Protein AF-A0A976P0I5-F1 (afdb_monomer_lite)

Structure (mmCIF, N/CA/C/O backbone):
data_AF-A0A976P0I5-F1
#
_entry.id   AF-A0A976P0I5-F1
#
loop_
_atom_site.group_PDB
_atom_site.id
_atom_site.type_symbol
_atom_site.label_atom_id
_atom_site.label_alt_id
_atom_site.label_comp_id
_atom_site.label_asym_id
_atom_site.label_entity_id
_atom_site.label_seq_id
_atom_site.pdbx_PDB_ins_code
_atom_site.Cartn_x
_atom_site.Cartn_y
_atom_site.Cartn_z
_atom_site.occupancy
_atom_site.B_iso_or_equiv
_atom_site.auth_seq_id
_atom_site.auth_comp_id
_atom_site.auth_asym_id
_atom_site.auth_atom_id
_atom_site.pdbx_PDB_model_num
ATOM 1 N N . MET A 1 1 ? -23.428 52.689 11.444 1.00 40.50 1 MET A N 1
ATOM 2 C CA . MET A 1 1 ? -22.590 51.811 10.600 1.00 40.50 1 MET A CA 1
ATOM 3 C C . MET A 1 1 ? -22.017 50.735 11.510 1.00 40.50 1 MET A C 1
ATOM 5 O O . MET A 1 1 ? -21.587 51.064 12.605 1.00 40.50 1 MET A O 1
ATOM 9 N N . ILE A 1 2 ? -22.209 49.474 11.140 1.00 39.31 2 ILE A N 1
ATOM 10 C CA . ILE A 1 2 ? -22.317 48.305 12.027 1.00 39.31 2 ILE A CA 1
ATOM 11 C C . ILE A 1 2 ? -20.942 47.824 12.528 1.00 39.31 2 ILE A C 1
ATOM 13 O O . ILE A 1 2 ? -20.033 47.635 11.726 1.00 39.31 2 ILE A O 1
ATOM 17 N N . MET A 1 3 ? -20.813 47.585 13.840 1.00 41.81 3 MET A N 1
ATOM 18 C CA . MET A 1 3 ? -19.738 46.783 14.441 1.00 41.81 3 MET A CA 1
ATOM 19 C C . MET A 1 3 ? -20.034 45.301 14.176 1.00 41.81 3 MET A C 1
ATOM 21 O O . MET A 1 3 ? -20.970 44.745 14.745 1.00 41.81 3 MET A O 1
ATOM 25 N N . GLY A 1 4 ? -19.270 44.668 13.287 1.00 40.22 4 GLY A N 1
ATOM 26 C CA . GLY A 1 4 ? -19.358 43.231 13.029 1.00 40.22 4 GLY A CA 1
ATOM 27 C C . GLY A 1 4 ? -18.506 42.447 14.023 1.00 40.22 4 GLY A C 1
ATOM 28 O O . GLY A 1 4 ? -17.285 42.423 13.900 1.00 40.22 4 GLY A O 1
ATOM 29 N N . ALA A 1 5 ? -19.140 41.805 15.004 1.00 48.41 5 ALA A N 1
ATOM 30 C CA . ALA A 1 5 ? -18.500 40.795 15.839 1.00 48.41 5 ALA A CA 1
ATOM 31 C C . ALA A 1 5 ? -18.501 39.457 15.082 1.00 48.41 5 ALA A C 1
ATOM 33 O O . ALA A 1 5 ? -19.548 38.839 14.898 1.00 48.41 5 ALA A O 1
ATOM 34 N N . GLY A 1 6 ? -17.334 39.028 14.601 1.00 44.00 6 GLY A N 1
ATOM 35 C CA . GLY A 1 6 ? -17.155 37.706 14.005 1.00 44.00 6 GLY A CA 1
ATOM 36 C C . GLY A 1 6 ? -17.070 36.640 15.095 1.00 44.00 6 GLY A C 1
ATOM 37 O O . GLY A 1 6 ? -16.082 36.577 15.822 1.00 44.00 6 GLY A O 1
ATOM 38 N N . LEU A 1 7 ? -18.101 35.804 15.215 1.00 46.16 7 LEU A N 1
ATOM 39 C CA . LEU A 1 7 ? -18.078 34.607 16.053 1.00 46.16 7 LEU A CA 1
ATOM 40 C C . LEU A 1 7 ? -17.261 33.519 15.336 1.00 46.16 7 LEU A C 1
ATOM 42 O O . LEU A 1 7 ? -17.749 32.877 14.408 1.00 46.16 7 LEU A O 1
ATOM 46 N N . LEU A 1 8 ? -16.010 33.321 15.755 1.00 44.91 8 LEU A N 1
ATOM 47 C CA . LEU A 1 8 ? -15.197 32.173 15.350 1.00 44.91 8 LEU A CA 1
ATOM 48 C C . LEU A 1 8 ? -15.697 30.921 16.088 1.00 44.91 8 LEU A C 1
ATOM 50 O O . LEU A 1 8 ? -15.415 30.726 17.269 1.00 44.91 8 LEU A O 1
ATOM 54 N N . LEU A 1 9 ? -16.439 30.064 15.386 1.00 46.28 9 LEU A N 1
ATOM 55 C CA . LEU A 1 9 ? -16.745 28.706 15.836 1.00 46.28 9 LEU A CA 1
ATOM 56 C C . LEU A 1 9 ? -15.497 27.829 15.654 1.00 46.28 9 LEU A C 1
ATOM 58 O O . LEU A 1 9 ? -15.303 27.208 14.614 1.00 46.28 9 LEU A O 1
ATOM 62 N N . VAL A 1 10 ? -14.636 27.786 16.672 1.00 54.00 10 VAL A N 1
ATOM 63 C CA . VAL A 1 10 ? -13.591 26.759 16.790 1.00 54.00 10 VAL A CA 1
ATOM 64 C C . VAL A 1 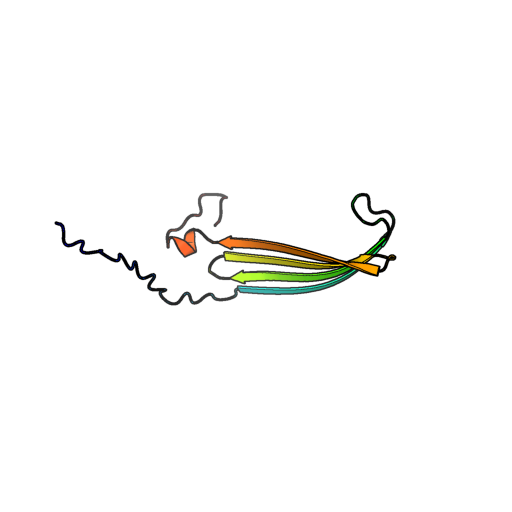10 ? -14.242 25.516 17.393 1.00 54.00 10 VAL A C 1
ATOM 66 O O . VAL A 1 10 ? -14.290 25.341 18.608 1.00 54.00 10 VAL A O 1
ATOM 69 N N . SER A 1 11 ? -14.794 24.651 16.546 1.00 56.47 11 SER A N 1
ATOM 70 C CA . SER A 1 11 ? -15.152 23.288 16.941 1.00 56.47 11 SER A CA 1
ATOM 71 C C . SER A 1 11 ? -13.861 22.498 17.159 1.00 56.47 11 SER A C 1
ATOM 73 O O . SER A 1 11 ? -13.229 22.031 16.212 1.00 56.47 11 SER A O 1
ATOM 75 N N . GLY A 1 12 ? -13.436 22.413 18.420 1.00 54.50 12 GLY A N 1
ATOM 76 C CA . GLY A 1 12 ? -12.295 21.613 18.840 1.00 54.50 12 GLY A CA 1
ATOM 77 C C . GLY A 1 12 ? -12.589 20.127 18.661 1.00 54.50 12 GLY A C 1
ATOM 78 O O . GLY A 1 12 ? -13.401 19.562 19.388 1.00 54.50 12 GLY A O 1
ATOM 79 N N . PHE A 1 13 ? -11.900 19.481 17.723 1.00 56.19 13 PHE A N 1
ATOM 80 C CA . PHE A 1 13 ? -11.739 18.032 17.749 1.00 56.19 13 PHE A CA 1
ATOM 81 C C . PHE A 1 13 ? -10.817 17.689 18.923 1.00 56.19 13 PHE A C 1
ATOM 83 O O . PHE A 1 13 ? -9.596 17.632 18.783 1.00 56.19 13 PHE A O 1
ATOM 90 N N . THR A 1 14 ? -11.388 17.494 20.111 1.00 53.25 14 THR A N 1
ATOM 91 C CA . THR A 1 14 ? -10.685 16.802 21.190 1.00 53.25 14 THR A CA 1
ATOM 92 C C . THR A 1 14 ? -10.512 15.353 20.745 1.00 53.25 14 THR A C 1
ATOM 94 O O . THR A 1 14 ? -11.434 14.549 20.866 1.00 53.25 14 THR A O 1
ATOM 97 N N . SER A 1 15 ? -9.356 15.029 20.163 1.00 53.66 15 SER A N 1
ATOM 98 C CA . SER A 1 15 ? -8.976 13.644 19.898 1.00 53.66 15 SER A CA 1
ATOM 99 C C . SER A 1 15 ? -8.725 12.971 21.245 1.00 53.66 15 SER A C 1
ATOM 101 O O . SER A 1 15 ? -7.652 13.068 21.836 1.00 53.66 15 SER A O 1
ATOM 103 N N . THR A 1 16 ? -9.749 12.317 21.793 1.00 55.16 16 THR A N 1
ATOM 104 C CA . THR A 1 16 ? -9.533 11.318 22.842 1.00 55.16 16 THR A CA 1
ATOM 105 C C . THR A 1 16 ? -8.592 10.285 22.240 1.00 55.16 16 THR A C 1
ATOM 107 O O . THR A 1 16 ? -8.943 9.694 21.220 1.00 55.16 16 THR A O 1
ATOM 110 N N . GLY A 1 17 ? -7.380 10.159 22.788 1.00 53.66 17 GLY A N 1
ATOM 111 C CA . GLY A 1 17 ? -6.289 9.392 22.191 1.00 53.66 17 GLY A CA 1
ATOM 112 C C . GLY A 1 17 ? -6.759 8.030 21.693 1.00 53.66 17 GLY A C 1
ATOM 113 O O . GLY A 1 17 ? -7.035 7.137 22.490 1.00 53.66 17 GLY A O 1
ATOM 114 N N . ALA A 1 18 ? -6.868 7.890 20.371 1.00 55.88 18 ALA A N 1
ATOM 115 C CA . ALA A 1 18 ? -7.124 6.615 19.734 1.00 55.88 18 ALA A CA 1
ATOM 116 C C . ALA A 1 18 ? -5.886 5.751 19.976 1.00 55.88 18 ALA A C 1
ATOM 118 O O . ALA A 1 18 ? -4.858 5.920 19.320 1.00 55.88 18 ALA A O 1
ATOM 119 N N . GLN A 1 19 ? -5.962 4.858 20.961 1.00 64.38 19 GLN A N 1
ATOM 120 C CA . GLN A 1 19 ? -5.052 3.724 21.069 1.00 64.38 19 GLN A CA 1
ATOM 121 C C . GLN A 1 19 ? -5.369 2.797 19.890 1.00 64.38 19 GLN A C 1
ATOM 123 O O . GLN A 1 19 ? -6.189 1.886 19.970 1.00 64.38 19 GLN A O 1
ATOM 128 N N . ALA A 1 20 ? -4.777 3.130 18.747 1.00 73.00 20 ALA A N 1
ATOM 129 C CA . ALA A 1 20 ? -4.831 2.362 17.521 1.00 73.00 20 ALA A CA 1
ATOM 130 C C . ALA A 1 20 ? -3.901 1.155 17.660 1.00 73.00 20 ALA A C 1
ATOM 132 O O . ALA A 1 20 ? -2.743 1.201 17.246 1.00 73.00 20 ALA A O 1
ATOM 133 N N . GLU A 1 21 ? -4.384 0.097 18.301 1.00 89.81 21 GLU A N 1
ATOM 134 C CA . GLU A 1 21 ? -3.635 -1.150 18.371 1.00 89.81 21 GLU A CA 1
ATOM 135 C C . GLU A 1 21 ? -3.560 -1.765 16.970 1.00 89.81 21 GLU A C 1
ATOM 137 O O . GLU A 1 21 ? -4.579 -1.983 16.309 1.00 89.81 21 GLU A O 1
ATOM 142 N N . MET A 1 22 ? -2.334 -2.015 16.514 1.00 93.75 22 MET A N 1
ATOM 143 C CA . MET A 1 22 ? -2.065 -2.719 15.268 1.00 93.75 22 MET A CA 1
ATOM 144 C C . MET A 1 22 ? -2.215 -4.218 15.521 1.00 93.75 22 MET A C 1
ATOM 146 O O . MET A 1 22 ? -1.456 -4.801 16.290 1.00 93.75 22 MET A O 1
ATOM 150 N N . VAL A 1 23 ? -3.188 -4.836 14.859 1.00 96.31 23 VAL A N 1
ATOM 151 C CA . VAL A 1 23 ? -3.486 -6.267 14.991 1.00 96.31 23 VAL A CA 1
ATOM 152 C C . VAL A 1 23 ? -2.479 -7.089 14.192 1.00 96.31 23 VAL A C 1
ATOM 154 O O . VAL A 1 23 ? -1.959 -8.093 14.672 1.00 96.31 23 VAL A O 1
ATOM 157 N N . TRP A 1 24 ? -2.195 -6.662 12.961 1.00 97.81 24 TRP A N 1
ATOM 158 C CA . TRP A 1 24 ? -1.168 -7.257 12.112 1.00 97.81 24 TRP A CA 1
ATOM 159 C C . TRP A 1 24 ? -0.693 -6.259 11.055 1.00 97.81 24 TRP A C 1
ATOM 161 O O . TRP A 1 24 ? -1.389 -5.301 10.713 1.00 97.81 24 TRP A O 1
ATOM 171 N N . SER A 1 25 ? 0.497 -6.510 10.516 1.00 98.00 25 SER A N 1
ATOM 172 C CA . SER A 1 25 ? 1.072 -5.787 9.384 1.00 98.00 25 SER A CA 1
ATOM 173 C C . SER A 1 25 ? 1.901 -6.749 8.537 1.00 98.00 25 SER A C 1
ATOM 175 O O . SER A 1 25 ? 2.504 -7.691 9.054 1.00 98.00 25 SER A O 1
ATOM 177 N N . THR A 1 26 ? 1.905 -6.518 7.230 1.00 98.50 26 THR A N 1
ATOM 178 C CA . THR A 1 26 ? 2.761 -7.197 6.264 1.00 98.50 26 THR A CA 1
ATOM 179 C C . THR A 1 26 ? 3.340 -6.180 5.289 1.00 98.50 26 THR A C 1
ATOM 181 O O . THR A 1 26 ? 2.700 -5.181 4.950 1.00 98.50 26 THR A O 1
ATOM 184 N N . PHE A 1 27 ? 4.557 -6.451 4.836 1.00 98.44 27 PHE A N 1
ATOM 185 C CA . PHE A 1 27 ? 5.282 -5.649 3.865 1.00 98.44 27 PHE A CA 1
ATOM 186 C C . PHE A 1 27 ? 5.860 -6.568 2.790 1.00 98.44 27 PHE A C 1
ATOM 188 O O . PHE A 1 27 ? 6.413 -7.624 3.105 1.00 98.44 27 PHE A O 1
ATOM 195 N N . SER A 1 28 ? 5.746 -6.152 1.533 1.00 98.56 28 SER A N 1
ATOM 196 C CA . SER A 1 28 ? 6.241 -6.877 0.366 1.00 98.56 28 SER A CA 1
ATOM 197 C C . SER A 1 28 ? 7.084 -5.951 -0.504 1.00 98.56 28 SER A C 1
ATOM 199 O O . SER A 1 28 ? 6.771 -4.772 -0.670 1.00 98.56 28 SER A O 1
ATOM 201 N N . LEU A 1 29 ? 8.157 -6.508 -1.061 1.00 98.62 29 LEU A N 1
ATOM 202 C CA . LEU A 1 29 ? 8.954 -5.893 -2.113 1.00 98.62 29 LEU A CA 1
ATOM 203 C C . LEU A 1 29 ? 9.034 -6.891 -3.264 1.00 98.62 29 LEU A C 1
ATOM 205 O O . LEU A 1 29 ? 9.524 -8.008 -3.078 1.00 98.62 29 LEU A O 1
ATOM 209 N N . SER A 1 30 ? 8.583 -6.490 -4.446 1.00 98.62 30 SER A N 1
ATOM 210 C CA . SER A 1 30 ? 8.604 -7.334 -5.636 1.00 98.62 30 SER A CA 1
ATOM 211 C C . SER A 1 30 ? 9.262 -6.621 -6.814 1.00 98.62 30 SER A C 1
ATOM 213 O O . SER A 1 30 ? 9.286 -5.394 -6.903 1.00 98.62 30 SER A O 1
ATOM 215 N N . TYR A 1 31 ? 9.852 -7.413 -7.707 1.00 98.12 31 TYR A N 1
ATOM 216 C CA . TYR A 1 31 ? 10.422 -6.937 -8.958 1.00 98.12 31 TYR A CA 1
ATOM 217 C C . TYR A 1 31 ? 9.912 -7.805 -10.100 1.00 98.12 31 TYR A C 1
ATOM 219 O O . TYR A 1 31 ? 10.032 -9.032 -10.059 1.00 98.12 31 TYR A O 1
ATOM 227 N N . LEU A 1 32 ? 9.376 -7.162 -11.129 1.00 96.75 32 LEU A N 1
ATOM 228 C CA . LEU A 1 32 ? 8.825 -7.809 -12.305 1.00 96.75 32 LEU A CA 1
ATOM 229 C C . LEU A 1 32 ? 9.464 -7.222 -13.562 1.00 96.75 32 LEU A C 1
ATOM 231 O O . LEU A 1 32 ? 9.608 -6.011 -13.697 1.00 96.75 32 LEU A O 1
ATOM 235 N N . ARG A 1 33 ? 9.820 -8.083 -14.512 1.00 95.56 33 ARG A N 1
ATOM 236 C CA . ARG A 1 33 ? 10.165 -7.695 -15.879 1.00 95.56 33 ARG A CA 1
ATOM 237 C C . ARG A 1 33 ? 9.246 -8.456 -16.819 1.00 95.56 33 ARG A C 1
ATOM 239 O O . ARG A 1 33 ? 9.161 -9.676 -16.707 1.00 95.56 33 ARG A O 1
ATOM 246 N N . GLY A 1 34 ? 8.568 -7.742 -17.706 1.00 93.81 34 GLY A N 1
ATOM 247 C CA . GLY A 1 34 ? 7.654 -8.349 -18.667 1.00 93.81 34 GLY A CA 1
ATOM 248 C C . GLY A 1 34 ? 7.640 -7.603 -19.991 1.00 93.81 34 GLY A C 1
ATOM 249 O O . GLY A 1 34 ? 8.047 -6.443 -20.049 1.00 93.81 34 GLY A O 1
ATOM 250 N N . ASP A 1 35 ? 7.119 -8.292 -21.000 1.00 94.25 35 ASP A N 1
ATOM 251 C CA . ASP A 1 35 ? 6.972 -7.843 -22.384 1.00 94.25 35 ASP A CA 1
ATOM 252 C C . ASP A 1 35 ? 5.522 -8.097 -22.850 1.00 94.25 35 ASP A C 1
ATOM 254 O O . ASP A 1 35 ? 4.797 -8.869 -22.212 1.00 94.25 35 ASP A O 1
ATOM 258 N N . HIS A 1 36 ? 5.117 -7.523 -23.987 1.00 93.56 36 HIS A N 1
ATOM 259 C CA . HIS A 1 36 ? 3.783 -7.668 -24.591 1.00 93.56 36 HIS A CA 1
ATOM 260 C C . HIS A 1 36 ? 2.625 -7.145 -23.725 1.00 93.56 36 HIS A C 1
ATOM 262 O O . HIS A 1 36 ? 1.548 -7.751 -23.648 1.00 93.56 36 HIS A O 1
ATOM 268 N N . TYR A 1 37 ? 2.820 -6.015 -23.044 1.00 89.69 37 TYR A N 1
ATOM 269 C CA . TYR A 1 37 ? 1.734 -5.392 -22.293 1.00 89.69 37 TYR A CA 1
ATOM 270 C C . TYR A 1 37 ? 0.661 -4.792 -23.207 1.00 89.69 37 TYR A C 1
ATOM 272 O O . TYR A 1 37 ? 0.943 -4.011 -24.106 1.00 89.69 37 TYR A O 1
ATOM 280 N N . GLN A 1 38 ? -0.608 -5.075 -22.904 1.00 91.12 38 GLN A N 1
ATOM 281 C CA . GLN A 1 38 ? -1.742 -4.570 -23.693 1.00 91.12 38 GLN A CA 1
ATOM 282 C C . GLN A 1 38 ? -1.983 -3.060 -23.537 1.00 91.12 38 GLN A C 1
ATOM 284 O O . GLN A 1 38 ? -2.645 -2.450 -24.373 1.00 91.12 38 GLN A O 1
ATOM 289 N N . VAL A 1 39 ? -1.495 -2.460 -22.447 1.00 88.44 39 VAL A N 1
ATOM 290 C CA . VAL A 1 39 ? -1.697 -1.044 -22.121 1.00 88.44 39 VAL A CA 1
ATOM 291 C C . VAL A 1 39 ? -0.402 -0.453 -21.577 1.00 88.44 39 VAL A C 1
ATOM 293 O O . VAL A 1 39 ? 0.193 -1.003 -20.645 1.00 88.44 39 VAL A O 1
ATOM 296 N N . GLY A 1 40 ? -0.019 0.711 -22.103 1.00 85.31 40 GLY A N 1
ATOM 297 C CA . GLY A 1 40 ? 1.218 1.400 -21.747 1.00 85.31 40 GLY A CA 1
ATOM 298 C C . GLY A 1 40 ? 2.394 0.934 -22.600 1.00 85.31 40 GLY A C 1
ATOM 299 O O . GLY A 1 40 ? 2.221 0.630 -23.777 1.00 85.31 40 GLY A O 1
ATOM 300 N N . ASP A 1 41 ? 3.580 0.916 -21.999 1.00 88.19 41 ASP A N 1
ATOM 301 C CA . ASP A 1 41 ? 4.814 0.544 -22.689 1.00 88.19 41 ASP A CA 1
ATOM 302 C C . ASP A 1 41 ? 4.887 -0.989 -22.830 1.00 88.19 41 ASP A C 1
ATOM 304 O O . ASP A 1 41 ? 4.599 -1.713 -21.872 1.00 88.19 41 ASP A O 1
ATOM 308 N N . ASP A 1 42 ? 5.244 -1.475 -24.027 1.00 90.19 42 ASP A N 1
ATOM 309 C CA . ASP A 1 42 ? 5.193 -2.902 -24.395 1.00 90.19 42 ASP A CA 1
ATOM 310 C C . ASP A 1 42 ? 6.105 -3.782 -23.529 1.00 90.19 42 ASP A C 1
ATOM 312 O O . ASP A 1 42 ? 5.711 -4.878 -23.141 1.00 90.19 42 ASP A O 1
ATOM 316 N N . SER A 1 43 ? 7.280 -3.263 -23.167 1.00 93.50 43 SER A N 1
ATOM 317 C CA . SER A 1 43 ? 8.231 -3.847 -22.218 1.00 93.50 43 SER A CA 1
ATOM 318 C C . SER A 1 43 ? 8.436 -2.889 -21.051 1.00 93.50 43 SER A C 1
ATOM 320 O O . SER A 1 43 ? 8.618 -1.680 -21.237 1.00 93.50 43 SER A O 1
ATOM 322 N N . ARG A 1 44 ? 8.413 -3.426 -19.829 1.00 95.19 44 ARG A N 1
ATOM 323 C CA . ARG A 1 44 ? 8.687 -2.655 -18.608 1.00 95.19 44 ARG A CA 1
ATOM 324 C C . ARG A 1 44 ? 9.225 -3.523 -17.487 1.00 95.19 44 ARG A C 1
ATOM 326 O O . ARG A 1 44 ? 8.903 -4.705 -17.336 1.00 95.19 44 ARG A O 1
ATOM 333 N N . ARG A 1 45 ? 10.018 -2.865 -16.652 1.00 97.12 45 ARG A N 1
ATOM 334 C CA . ARG A 1 45 ? 10.465 -3.333 -15.345 1.00 97.12 45 ARG A CA 1
ATOM 335 C C . ARG A 1 45 ? 9.660 -2.597 -14.285 1.00 97.12 45 ARG A C 1
ATOM 337 O O . ARG A 1 45 ? 9.492 -1.387 -14.394 1.00 97.12 45 ARG A O 1
ATOM 344 N N . VAL A 1 46 ? 9.166 -3.308 -13.284 1.00 97.62 46 VAL A N 1
ATOM 345 C CA . VAL A 1 46 ? 8.357 -2.750 -12.202 1.00 97.62 46 VAL A CA 1
ATOM 346 C C . VAL A 1 46 ? 8.971 -3.183 -10.883 1.00 97.62 46 VAL A C 1
ATOM 348 O O . VAL A 1 46 ?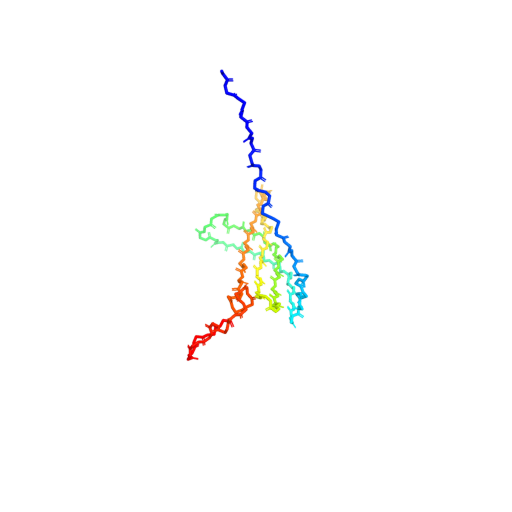 9.154 -4.374 -10.650 1.00 97.62 46 VAL A O 1
ATOM 351 N N . LEU A 1 47 ? 9.324 -2.215 -10.045 1.00 98.56 47 LEU A N 1
ATOM 352 C CA . LEU A 1 47 ? 9.653 -2.436 -8.643 1.00 98.56 47 LEU A CA 1
ATOM 353 C C . LEU A 1 47 ? 8.446 -2.001 -7.816 1.00 98.56 47 LEU A C 1
ATOM 355 O O . LEU A 1 47 ? 8.092 -0.824 -7.853 1.00 98.56 47 LEU A O 1
ATOM 359 N N . THR A 1 48 ? 7.848 -2.920 -7.070 1.00 98.75 48 THR A N 1
ATOM 360 C CA . THR A 1 48 ? 6.654 -2.641 -6.270 1.00 98.75 48 THR A CA 1
ATOM 361 C C . THR A 1 48 ? 6.971 -2.782 -4.792 1.00 98.75 48 THR A C 1
ATOM 363 O O . THR A 1 48 ? 7.528 -3.795 -4.366 1.00 98.75 48 THR A O 1
ATOM 366 N N . VAL A 1 49 ? 6.584 -1.786 -3.999 1.00 98.75 49 VAL A N 1
ATOM 367 C CA . VAL A 1 49 ? 6.437 -1.933 -2.545 1.00 98.75 49 VAL A CA 1
ATOM 368 C C . VAL A 1 49 ? 4.962 -1.994 -2.197 1.00 98.75 49 VAL A C 1
ATOM 370 O O . VAL A 1 49 ? 4.184 -1.159 -2.652 1.00 98.75 49 VAL A O 1
ATOM 373 N N . GLU A 1 50 ? 4.584 -2.956 -1.366 1.00 98.81 50 GLU A N 1
ATOM 374 C CA . GLU A 1 50 ? 3.210 -3.128 -0.899 1.00 98.81 50 GLU A CA 1
ATOM 375 C C . GLU A 1 50 ? 3.199 -3.220 0.621 1.00 98.81 50 GLU A C 1
ATOM 377 O O . GLU A 1 50 ? 4.088 -3.814 1.238 1.00 98.81 50 GLU A O 1
ATOM 382 N N . HIS A 1 51 ? 2.167 -2.659 1.235 1.00 98.62 51 HIS A N 1
ATOM 383 C CA . HIS A 1 51 ? 1.949 -2.779 2.666 1.00 98.62 51 HIS A CA 1
ATOM 384 C C . HIS A 1 51 ? 0.464 -2.953 2.954 1.00 98.62 51 HIS A C 1
ATOM 386 O O . HIS A 1 51 ? -0.379 -2.198 2.463 1.00 98.62 51 HIS A O 1
ATOM 392 N N . ALA A 1 52 ? 0.158 -3.926 3.805 1.00 98.62 52 ALA A N 1
ATOM 393 C CA . ALA A 1 52 ? -1.176 -4.137 4.335 1.00 98.62 52 ALA A CA 1
ATOM 394 C C 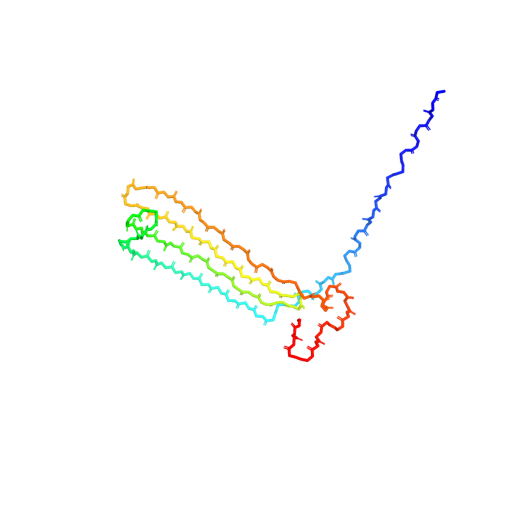. ALA A 1 52 ? -1.102 -4.200 5.857 1.00 98.62 52 ALA A C 1
ATOM 396 O O . ALA A 1 52 ? -0.196 -4.824 6.413 1.00 98.62 52 ALA A O 1
ATOM 397 N N . SER A 1 53 ? -2.057 -3.586 6.541 1.00 97.94 53 SER A N 1
ATOM 398 C CA . SER A 1 53 ? -2.172 -3.721 7.988 1.00 97.94 53 SER A CA 1
ATOM 399 C C . SER A 1 53 ? -3.604 -3.568 8.466 1.00 97.94 53 SER A C 1
ATOM 401 O O . SER A 1 53 ? -4.406 -2.852 7.869 1.00 97.94 53 SER A O 1
ATOM 403 N N . GLN A 1 54 ? -3.897 -4.238 9.575 1.00 97.31 54 GLN A N 1
ATOM 404 C CA . GLN A 1 54 ? -5.143 -4.117 10.315 1.00 97.31 54 GLN A CA 1
ATOM 405 C C . GLN A 1 54 ? -4.856 -3.480 11.663 1.00 97.31 54 GLN A C 1
ATOM 407 O O . GLN A 1 54 ? -3.897 -3.829 12.353 1.00 97.31 54 GLN A O 1
ATOM 412 N N . HIS A 1 55 ? -5.759 -2.608 12.065 1.00 95.56 55 HIS A N 1
ATOM 413 C CA . HIS A 1 55 ? -5.787 -1.952 13.355 1.00 95.56 55 HIS A CA 1
ATOM 414 C C . HIS A 1 55 ? -7.180 -2.097 13.967 1.00 95.56 55 HIS A C 1
ATOM 416 O O . HIS A 1 55 ? -8.135 -2.515 13.305 1.00 95.56 55 HIS A O 1
ATOM 422 N N . THR A 1 56 ? -7.322 -1.714 15.231 1.00 93.12 56 THR A N 1
ATOM 423 C CA . THR A 1 56 ? -8.625 -1.696 15.913 1.00 93.12 56 THR A CA 1
ATOM 424 C C . THR A 1 56 ? -9.637 -0.741 15.278 1.00 93.12 56 THR A C 1
ATOM 426 O O . THR A 1 56 ? -10.836 -0.962 15.402 1.00 93.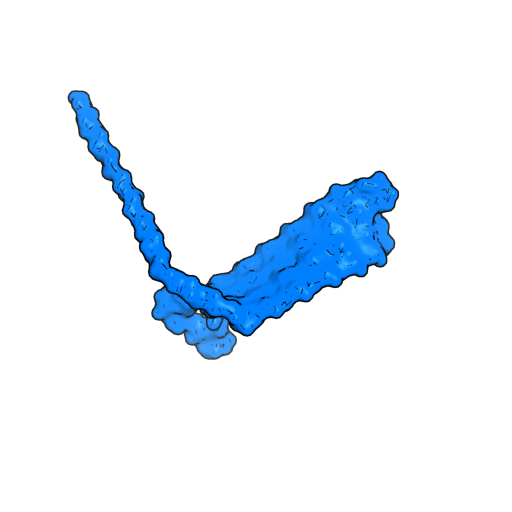12 56 THR A O 1
ATOM 429 N N . TRP A 1 57 ? -9.180 0.292 14.567 1.00 93.56 57 TRP A N 1
ATOM 430 C CA . TRP A 1 57 ? -10.039 1.277 13.901 1.00 93.56 57 TRP A CA 1
ATOM 431 C C . TRP A 1 57 ? -10.433 0.918 12.464 1.00 93.56 57 TRP A C 1
ATOM 433 O O . TRP A 1 57 ? -11.240 1.627 11.858 1.00 93.56 57 TRP A O 1
ATOM 443 N N . GLY A 1 58 ? -9.866 -0.147 11.901 1.00 95.44 58 GLY A N 1
ATOM 444 C CA . GLY A 1 58 ? -10.006 -0.494 10.491 1.00 95.44 58 GLY A CA 1
ATOM 445 C C . GLY A 1 58 ? -8.697 -1.011 9.910 1.00 95.44 58 GLY A C 1
ATOM 446 O O . GLY A 1 58 ? -7.833 -1.493 10.637 1.00 95.44 58 GLY A O 1
ATOM 447 N N . ASP A 1 59 ? -8.536 -0.921 8.600 1.00 97.25 59 ASP A N 1
ATOM 448 C CA . ASP A 1 59 ? -7.353 -1.428 7.910 1.00 97.25 59 ASP A CA 1
ATOM 449 C C . ASP A 1 59 ? -6.909 -0.503 6.784 1.00 97.25 59 ASP A C 1
ATOM 451 O O . ASP A 1 59 ? -7.592 0.447 6.391 1.00 97.25 59 ASP A O 1
ATOM 455 N N . ASN A 1 60 ? -5.711 -0.772 6.286 1.00 97.06 60 ASN A N 1
ATOM 456 C CA . ASN A 1 60 ? -5.166 -0.093 5.133 1.00 97.06 60 ASN A CA 1
ATOM 457 C C . ASN A 1 60 ? -4.411 -1.079 4.249 1.00 97.06 60 ASN A C 1
ATOM 459 O O . ASN A 1 60 ? -3.648 -1.919 4.726 1.00 97.06 60 ASN A O 1
ATOM 463 N N . PHE A 1 61 ? -4.547 -0.886 2.947 1.00 98.56 61 PHE A N 1
ATOM 464 C CA . PHE A 1 61 ? -3.683 -1.472 1.935 1.00 98.56 61 PHE A CA 1
ATOM 465 C C . PHE A 1 61 ? -3.151 -0.356 1.038 1.00 98.56 61 PHE A C 1
ATOM 467 O O . PHE A 1 61 ? -3.899 0.557 0.684 1.00 98.56 61 PHE A O 1
ATOM 474 N N . PHE A 1 62 ? -1.872 -0.407 0.682 1.00 98.69 62 PHE A N 1
ATOM 475 C CA . PHE A 1 62 ? -1.326 0.430 -0.378 1.00 98.69 62 PHE A CA 1
ATOM 476 C C . PHE A 1 62 ? -0.246 -0.308 -1.158 1.00 98.69 62 PHE A C 1
ATOM 478 O O . PHE A 1 62 ? 0.432 -1.187 -0.618 1.00 98.69 62 PHE A O 1
ATOM 485 N N . PHE A 1 63 ? -0.040 0.126 -2.397 1.00 98.75 63 PHE A N 1
ATOM 486 C CA . PHE A 1 63 ? 1.134 -0.234 -3.177 1.00 98.75 63 PHE A CA 1
ATOM 487 C C . PHE A 1 63 ? 1.678 0.969 -3.948 1.00 98.75 63 PHE A C 1
ATOM 489 O O . PHE A 1 63 ? 0.948 1.908 -4.270 1.00 98.75 63 PHE A O 1
ATOM 496 N N . LEU A 1 64 ? 2.982 0.939 -4.213 1.00 98.69 64 LEU A N 1
ATOM 497 C CA . LEU A 1 64 ? 3.693 1.891 -5.058 1.00 98.69 64 LEU A CA 1
ATOM 498 C C . LEU A 1 64 ? 4.532 1.111 -6.066 1.00 98.69 64 LEU A C 1
ATOM 500 O O . LEU A 1 64 ? 5.442 0.382 -5.674 1.00 98.69 64 LEU A O 1
ATOM 504 N N . ASP A 1 65 ? 4.272 1.351 -7.344 1.00 98.19 65 ASP A N 1
ATOM 505 C CA . ASP A 1 65 ? 5.059 0.859 -8.464 1.00 98.19 65 ASP A CA 1
ATOM 506 C C . ASP A 1 65 ? 6.035 1.936 -8.935 1.00 98.19 65 ASP A C 1
ATOM 508 O O . ASP A 1 65 ? 5.638 3.057 -9.266 1.00 98.19 65 ASP A O 1
ATOM 512 N N . ASN A 1 66 ? 7.311 1.578 -9.049 1.00 98.12 66 ASN A N 1
ATOM 513 C CA . ASN A 1 66 ? 8.290 2.289 -9.857 1.00 98.12 66 ASN A CA 1
ATOM 514 C C . ASN A 1 66 ? 8.477 1.527 -11.174 1.00 98.12 66 ASN A C 1
ATOM 516 O O . ASN A 1 66 ? 9.042 0.433 -11.203 1.00 98.12 66 ASN A O 1
ATOM 520 N N . LEU A 1 67 ? 7.971 2.099 -12.262 1.00 96.62 67 LEU A N 1
ATOM 521 C CA . LEU A 1 67 ? 8.000 1.521 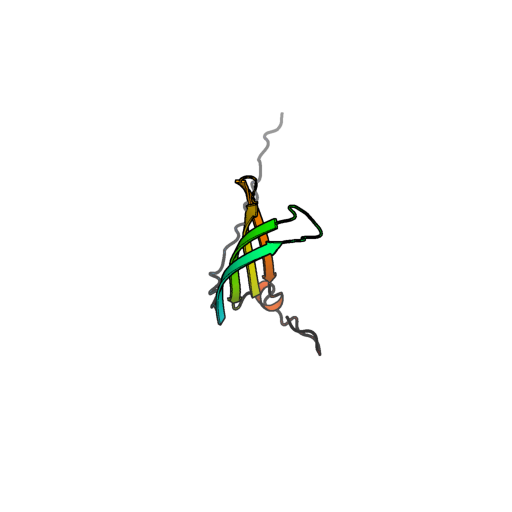-13.597 1.00 96.62 67 LEU A CA 1
ATOM 522 C C . LEU A 1 67 ? 9.148 2.134 -14.397 1.00 96.62 67 LEU A C 1
ATOM 524 O O . LEU A 1 67 ? 9.273 3.355 -14.467 1.00 96.62 67 LEU A O 1
ATOM 528 N N . SER A 1 68 ? 9.955 1.292 -15.030 1.00 96.62 68 SER A N 1
ATOM 529 C CA . SER A 1 68 ? 11.037 1.684 -15.932 1.00 96.62 68 SER A CA 1
ATOM 530 C C . SER A 1 68 ? 10.882 0.993 -17.282 1.00 96.62 68 SER A C 1
ATOM 532 O O . SER A 1 68 ? 10.870 -0.240 -17.355 1.00 96.62 68 SER A O 1
ATOM 534 N N . SER A 1 69 ? 10.832 1.786 -18.342 1.00 94.31 69 SER A N 1
ATOM 535 C CA . SER A 1 69 ? 10.713 1.322 -19.727 1.00 94.31 69 SER A CA 1
ATOM 536 C C . SER A 1 69 ? 12.087 1.252 -20.400 1.00 94.31 69 SER A C 1
ATOM 538 O O . SER A 1 69 ? 13.092 1.726 -19.858 1.00 94.31 69 SER A O 1
ATOM 540 N N . ASP A 1 70 ? 12.173 0.593 -21.554 1.00 91.12 70 ASP A N 1
ATOM 541 C CA . ASP A 1 70 ? 13.455 0.384 -22.248 1.00 91.12 70 ASP A CA 1
ATOM 542 C C . ASP A 1 70 ? 13.989 1.651 -22.936 1.00 91.12 70 ASP A C 1
ATOM 544 O O . ASP A 1 70 ? 15.195 1.788 -23.128 1.00 91.12 70 ASP A O 1
ATOM 548 N N . ASP A 1 71 ? 13.116 2.619 -23.224 1.00 91.50 71 ASP A N 1
ATOM 549 C CA . ASP A 1 71 ? 13.478 3.956 -23.715 1.00 91.50 71 ASP A CA 1
ATOM 550 C C . ASP A 1 71 ? 14.039 4.883 -22.614 1.00 91.50 71 ASP A C 1
ATOM 552 O O . ASP A 1 71 ? 14.380 6.037 -22.878 1.00 91.50 71 ASP A O 1
ATOM 556 N N . GLY A 1 72 ? 14.146 4.383 -21.378 1.00 92.12 72 GLY A N 1
ATOM 557 C CA . GLY A 1 72 ? 14.610 5.134 -20.214 1.00 92.12 72 GLY A CA 1
ATOM 558 C C . GLY A 1 72 ? 13.516 5.925 -19.494 1.00 92.12 72 GLY A C 1
ATOM 559 O O . GLY A 1 72 ? 13.812 6.575 -18.490 1.00 92.12 72 GLY A O 1
ATOM 560 N N . THR A 1 73 ? 12.262 5.863 -19.951 1.00 94.00 73 THR A N 1
ATOM 561 C CA . THR A 1 73 ? 11.132 6.496 -19.266 1.00 94.00 73 THR A CA 1
ATOM 562 C C . THR A 1 73 ? 10.906 5.849 -17.899 1.00 94.00 73 THR A C 1
ATOM 564 O O . THR A 1 73 ? 10.839 4.626 -17.777 1.00 94.00 73 THR A O 1
ATOM 567 N N . VAL A 1 74 ? 10.747 6.679 -16.863 1.00 95.62 74 VAL A N 1
ATOM 568 C CA . VAL A 1 74 ? 10.417 6.244 -15.498 1.00 95.62 74 VAL A CA 1
ATOM 569 C C . VAL A 1 74 ? 9.077 6.841 -15.081 1.00 95.62 74 VAL A C 1
ATOM 571 O O . VAL A 1 74 ? 8.856 8.045 -15.219 1.00 95.62 74 VAL A O 1
ATOM 574 N N . LYS A 1 75 ? 8.180 6.007 -14.551 1.00 95.50 75 LYS A N 1
ATOM 575 C CA . LYS A 1 75 ? 6.854 6.398 -14.050 1.00 95.50 75 LYS A CA 1
ATOM 576 C C . LYS A 1 75 ? 6.670 5.844 -12.640 1.00 95.50 75 LYS A C 1
ATOM 578 O O . LYS A 1 75 ? 7.139 4.753 -12.342 1.00 95.50 75 LYS A O 1
ATOM 583 N N . ASN A 1 76 ? 5.979 6.585 -11.780 1.00 97.19 76 ASN A N 1
ATOM 584 C CA . ASN A 1 76 ? 5.567 6.090 -10.469 1.00 97.19 76 ASN A CA 1
ATOM 585 C C . ASN A 1 76 ? 4.043 6.020 -10.426 1.00 97.19 76 ASN A C 1
ATOM 587 O O . ASN A 1 76 ? 3.380 6.941 -10.907 1.00 97.19 76 ASN A O 1
ATOM 591 N N . TYR A 1 77 ? 3.505 4.953 -9.848 1.00 96.38 77 TYR A N 1
ATOM 592 C CA . TYR A 1 77 ? 2.070 4.765 -9.677 1.00 96.38 77 TYR A CA 1
ATOM 593 C C . TYR A 1 77 ? 1.766 4.295 -8.260 1.00 96.38 77 TYR A C 1
ATOM 595 O O . TYR A 1 77 ? 2.472 3.443 -7.736 1.00 96.38 77 TYR A O 1
ATOM 603 N N . PHE A 1 78 ? 0.749 4.876 -7.630 1.00 98.19 78 PHE A N 1
ATOM 604 C CA . PHE A 1 78 ? 0.423 4.638 -6.228 1.00 98.19 78 PHE A CA 1
ATOM 605 C C . PHE A 1 78 ? -1.083 4.494 -6.049 1.00 98.19 78 PHE A C 1
ATOM 607 O O . PHE A 1 78 ? -1.843 5.331 -6.540 1.00 98.19 78 PHE A O 1
ATOM 614 N N . GLU A 1 79 ? -1.490 3.496 -5.269 1.00 98.56 79 GLU A N 1
ATOM 615 C CA . GLU A 1 79 ? -2.869 3.341 -4.814 1.00 98.56 79 GLU A CA 1
ATOM 616 C C . GLU A 1 79 ? -2.928 3.140 -3.301 1.00 98.56 79 GLU A C 1
ATOM 618 O O . GLU A 1 79 ? -2.092 2.458 -2.709 1.00 98.56 79 GLU A O 1
ATOM 623 N N . LEU A 1 80 ? -3.964 3.714 -2.687 1.00 98.44 80 LEU A N 1
ATOM 624 C CA . LEU A 1 80 ? -4.256 3.617 -1.261 1.00 98.44 80 LEU A CA 1
ATOM 625 C C . LEU A 1 80 ? -5.726 3.240 -1.070 1.00 98.44 80 LEU A C 1
ATOM 627 O O . LEU A 1 80 ? -6.619 3.932 -1.558 1.00 98.44 80 LEU A O 1
ATOM 631 N N . ALA A 1 81 ? -5.965 2.183 -0.301 1.00 98.38 81 ALA A N 1
ATOM 632 C CA . ALA A 1 81 ? -7.285 1.666 0.033 1.00 98.38 81 ALA A CA 1
ATOM 633 C C . ALA A 1 81 ? -7.440 1.563 1.562 1.00 98.38 81 ALA A C 1
ATOM 635 O O . ALA A 1 81 ? -7.193 0.503 2.142 1.00 98.38 81 ALA A O 1
ATOM 636 N N . PRO A 1 82 ? -7.808 2.660 2.247 1.00 97.00 82 PRO A N 1
ATOM 637 C CA . PRO A 1 82 ? -8.095 2.637 3.671 1.00 97.00 82 PRO A CA 1
ATOM 638 C C . PRO A 1 82 ? -9.564 2.265 3.912 1.00 97.00 82 PRO A C 1
ATOM 640 O O . PRO A 1 82 ? -10.461 2.723 3.199 1.00 97.00 82 PRO A O 1
ATO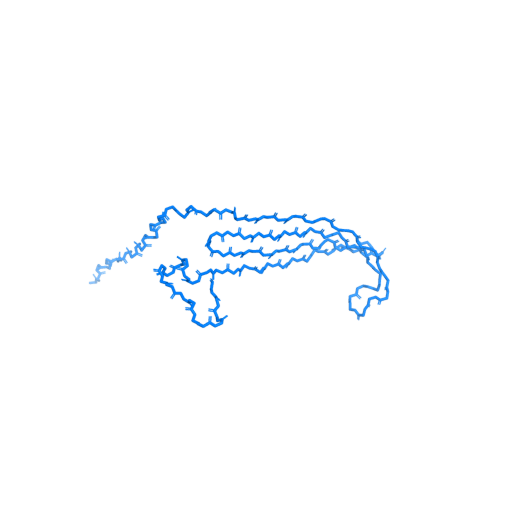M 643 N N . ARG A 1 83 ? -9.824 1.482 4.959 1.00 97.12 83 ARG A N 1
ATOM 644 C CA . ARG A 1 83 ? -11.174 1.188 5.454 1.00 97.12 83 ARG A CA 1
ATOM 645 C C . ARG A 1 83 ? -11.274 1.566 6.924 1.00 97.12 83 ARG A C 1
ATOM 647 O O . ARG A 1 83 ? -10.355 1.323 7.700 1.00 97.12 83 ARG A O 1
ATOM 654 N N . LEU A 1 84 ? -12.403 2.158 7.300 1.00 95.44 84 LEU A N 1
ATOM 655 C CA . LEU A 1 84 ? -12.712 2.536 8.678 1.00 95.44 84 LEU A CA 1
ATOM 656 C C . LEU A 1 84 ? -13.857 1.668 9.194 1.00 95.44 84 LEU A C 1
ATOM 658 O O . LEU A 1 84 ? -14.874 1.543 8.513 1.00 95.44 84 LEU A O 1
ATOM 662 N N . SER A 1 85 ? -13.710 1.132 10.404 1.00 94.56 85 SER A N 1
ATOM 663 C CA . SER A 1 85 ? -14.807 0.473 11.114 1.00 94.56 85 SER A CA 1
ATOM 664 C C . SER A 1 85 ? -15.795 1.528 11.616 1.00 94.56 85 SER A C 1
ATOM 666 O O . SER A 1 85 ? -15.446 2.429 12.389 1.00 94.56 85 SER A O 1
ATOM 668 N N . LEU A 1 86 ? -17.057 1.412 11.204 1.00 93.75 86 LEU A N 1
ATOM 669 C CA . LEU A 1 86 ? -18.138 2.256 11.707 1.00 93.75 86 LEU A CA 1
ATOM 670 C C . LEU A 1 86 ? -18.432 1.959 13.176 1.00 93.75 86 LEU A C 1
ATOM 672 O O . LEU A 1 86 ? -18.792 2.873 13.917 1.00 93.75 86 LEU A O 1
ATOM 676 N N . THR A 1 87 ? -18.245 0.719 13.617 1.00 93.69 87 THR A N 1
ATOM 677 C CA . THR A 1 87 ? -18.354 0.309 15.016 1.00 93.69 87 THR A CA 1
ATOM 678 C C . THR A 1 87 ? -17.348 1.061 15.864 1.00 93.69 87 THR A C 1
ATOM 680 O O . THR A 1 87 ? -17.729 1.648 16.877 1.00 93.69 87 THR A O 1
ATOM 683 N N . TYR A 1 88 ? -16.093 1.131 15.413 1.00 90.94 88 TYR A N 1
ATOM 684 C CA . TYR A 1 88 ? -15.049 1.884 16.097 1.00 90.94 88 TYR A CA 1
ATOM 685 C C . TYR A 1 88 ? -15.348 3.390 16.117 1.00 90.94 88 TYR A C 1
ATOM 687 O O . TYR A 1 88 ? -15.314 4.017 17.174 1.00 90.94 88 TYR A O 1
ATOM 695 N N . VAL A 1 89 ? -15.687 3.982 14.965 1.00 91.81 89 VAL A N 1
ATOM 696 C CA . VAL A 1 89 ? -15.873 5.441 14.845 1.00 91.81 89 VAL A CA 1
ATOM 697 C C . VAL A 1 89 ? -17.147 5.936 15.539 1.00 91.81 89 VAL A C 1
ATOM 699 O O . VAL A 1 89 ? -17.159 7.033 16.094 1.00 91.81 89 VAL A O 1
ATOM 702 N N . THR A 1 90 ? -18.230 5.156 15.516 1.00 92.50 90 THR A N 1
ATOM 703 C CA . THR A 1 90 ? -19.519 5.555 16.116 1.00 92.50 90 THR A CA 1
ATOM 704 C C . THR A 1 90 ? -19.712 5.046 17.541 1.00 92.50 90 THR A C 1
ATOM 706 O O . THR A 1 90 ? -20.657 5.473 18.209 1.00 92.50 90 THR A O 1
ATOM 709 N N . ASN A 1 91 ? -18.837 4.148 18.005 1.00 91.06 91 ASN A N 1
ATOM 710 C CA . ASN A 1 91 ? -18.950 3.438 19.278 1.00 91.06 91 ASN A CA 1
ATOM 711 C C . ASN A 1 91 ? -20.302 2.705 19.445 1.00 91.06 91 ASN A C 1
ATOM 713 O O . ASN A 1 91 ? -20.881 2.659 20.532 1.00 91.06 91 ASN A O 1
ATOM 717 N N . LYS A 1 92 ? -20.846 2.174 18.343 1.00 93.38 92 LYS A N 1
ATOM 718 C CA . LYS A 1 92 ? -22.093 1.392 18.291 1.00 93.38 92 LYS A CA 1
ATOM 719 C C . LYS A 1 92 ? -21.844 0.117 17.502 1.00 93.38 92 LYS A C 1
ATOM 721 O O . LYS A 1 92 ? -21.236 0.189 16.452 1.00 93.38 92 LYS A O 1
ATOM 726 N N . GLN A 1 93 ? -22.349 -1.033 17.945 1.00 93.06 93 GLN A N 1
ATOM 727 C CA . GLN A 1 93 ? -22.207 -2.275 17.177 1.00 93.06 93 GLN A CA 1
ATOM 728 C C . GLN A 1 93 ? -22.941 -2.164 15.827 1.00 93.06 93 GLN A C 1
ATOM 730 O O . GLN A 1 93 ? -24.171 -2.097 15.812 1.00 93.06 93 GLN A O 1
ATOM 735 N N . MET A 1 94 ? -22.202 -2.177 14.710 1.00 93.38 94 MET A N 1
ATOM 736 C CA . MET A 1 94 ? -22.755 -2.036 13.349 1.00 93.38 94 MET A CA 1
ATOM 737 C C . MET A 1 94 ? -22.850 -3.361 12.569 1.00 93.38 94 MET A C 1
ATOM 739 O O . MET A 1 94 ? -23.116 -3.358 11.370 1.00 93.38 94 MET A O 1
ATOM 743 N N . SER A 1 95 ? -22.696 -4.505 13.240 1.00 93.81 95 SER A N 1
ATOM 744 C CA . SER A 1 95 ? -22.804 -5.836 12.619 1.00 93.81 95 SER A CA 1
ATOM 745 C C . SER A 1 95 ? -24.237 -6.375 12.688 1.00 93.81 95 SER A C 1
ATOM 747 O O . SER A 1 95 ? -24.845 -6.383 13.760 1.00 93.81 95 SER A O 1
ATOM 749 N N . VAL A 1 96 ? -24.773 -6.878 11.569 1.00 94.69 96 VAL A N 1
ATOM 750 C CA . VAL A 1 96 ? -26.128 -7.457 11.483 1.00 94.69 96 VAL A CA 1
ATOM 751 C C . VAL A 1 96 ? -26.105 -8.736 10.644 1.00 94.69 96 VAL A C 1
ATOM 753 O O . VAL A 1 96 ? -25.851 -8.710 9.439 1.00 94.69 96 VAL A O 1
ATOM 756 N N . GLY A 1 97 ? -26.411 -9.877 11.269 1.00 94.25 97 GLY A N 1
ATOM 757 C CA . GLY A 1 97 ? -26.428 -11.175 10.591 1.00 94.25 97 GLY A CA 1
ATOM 758 C C . GLY A 1 97 ? -25.060 -11.540 10.005 1.00 94.25 97 GLY A C 1
ATOM 759 O O . GLY A 1 97 ? -24.089 -11.686 10.743 1.00 94.25 97 GLY A O 1
ATOM 760 N N . ILE A 1 98 ? -24.988 -11.699 8.679 1.00 95.56 98 ILE A N 1
ATOM 761 C CA . ILE A 1 98 ? -23.739 -12.006 7.956 1.00 95.56 98 ILE A CA 1
ATOM 762 C C . ILE A 1 98 ? -22.871 -10.769 7.683 1.00 95.56 98 ILE A C 1
ATOM 764 O O . ILE A 1 98 ? -21.713 -10.916 7.297 1.00 95.56 98 ILE A O 1
ATOM 768 N N . ILE A 1 99 ? -23.423 -9.563 7.856 1.00 93.25 99 ILE A N 1
ATOM 769 C CA . ILE A 1 99 ? -22.704 -8.309 7.633 1.00 93.25 99 ILE A CA 1
ATOM 770 C C . ILE A 1 99 ? -21.882 -8.015 8.881 1.00 93.25 99 ILE A C 1
ATOM 772 O O . ILE A 1 99 ? -22.425 -7.868 9.980 1.00 93.25 99 ILE A O 1
ATOM 776 N N . LYS A 1 100 ? -20.568 -7.939 8.689 1.00 92.25 100 LYS A N 1
ATOM 777 C CA . LYS A 1 100 ? -19.610 -7.519 9.704 1.00 92.25 100 LYS A CA 1
ATOM 778 C C . LYS A 1 100 ? -19.081 -6.142 9.349 1.00 92.25 100 LYS A C 1
ATOM 780 O O . LYS A 1 100 ? -19.009 -5.792 8.172 1.00 92.25 100 LYS A O 1
ATOM 785 N N . ASP A 1 101 ? -18.713 -5.428 10.393 1.00 88.94 101 ASP A N 1
ATOM 786 C CA . ASP A 1 101 ? -17.967 -4.185 10.353 1.00 88.94 101 ASP A CA 1
ATOM 787 C C . ASP A 1 101 ? -16.658 -4.370 11.123 1.00 88.94 101 ASP A C 1
ATOM 789 O O . ASP A 1 101 ? -16.686 -5.134 12.122 1.00 88.94 101 ASP A O 1
#

pLDDT: mean 86.47, std 18.19, range [39.31, 98.81]

Sequence (101 aa):
MIMGAGLLLVSGFTSTGAQAEMVWSTFSLSYLRGDHYQVGDDSRRVLTVEHASQHTWGDNFFFLDNLSSDDGTVKNYFELAPRLSLTYVTNKQMSVGIIKD

Radius of gyration: 22.77 Å; chains: 1; bounding box: 41×64×47 Å

Foldseek 3Di:
DDDDDDDDPPPDPPPPDPPWAWPDKDKDWDWDWDACDPDDARTKIWIKIWMWTATPFFIKIKMKIFIAHPVGDTDIDIDIDTDGDPCNVVVHQPDDDPDHD

Secondary structure (DSSP, 8-state):
---------------------EEEEEEEEEEEEE---SSS-SSEEEEEEEEEEEETTEEEEEEEEEEEETTS-EEEEEEEEEEE-HHHHHTS---BTTB--